Protein AF-A0A699YUV3-F1 (afdb_monomer_lite)

Structure (mmCIF, N/CA/C/O backbone):
data_AF-A0A699YUV3-F1
#
_entry.id   AF-A0A699YUV3-F1
#
loop_
_atom_site.group_PDB
_atom_site.id
_atom_site.type_symbol
_atom_site.label_atom_id
_atom_site.label_alt_id
_atom_site.label_comp_id
_atom_site.label_asym_id
_atom_site.label_entity_id
_atom_site.label_seq_id
_atom_site.pdbx_PDB_ins_code
_atom_site.Cartn_x
_atom_site.Cartn_y
_atom_site.Cartn_z
_atom_site.occupancy
_atom_site.B_iso_or_equiv
_atom_site.auth_seq_id
_atom_site.auth_comp_id
_atom_site.auth_asym_id
_atom_site.auth_atom_id
_atom_site.pdbx_PDB_model_num
ATOM 1 N N . ALA A 1 1 ? 20.843 0.547 6.115 1.00 54.66 1 ALA A N 1
ATOM 2 C CA . ALA A 1 1 ? 20.145 0.120 4.884 1.00 54.66 1 ALA A CA 1
ATOM 3 C C . ALA A 1 1 ? 20.533 1.058 3.746 1.00 54.66 1 ALA A C 1
ATOM 5 O O . ALA A 1 1 ? 20.702 2.244 4.006 1.00 54.66 1 ALA A O 1
ATOM 6 N N . LYS A 1 2 ? 20.728 0.552 2.521 1.00 75.81 2 LYS A N 1
ATOM 7 C CA . LYS A 1 2 ? 20.942 1.410 1.343 1.00 75.81 2 LYS A CA 1
ATOM 8 C C . LYS A 1 2 ? 19.594 2.010 0.933 1.00 75.81 2 LYS A C 1
ATOM 10 O O . LYS A 1 2 ? 18.600 1.292 0.945 1.00 75.81 2 LYS A O 1
ATOM 15 N N . SER A 1 3 ? 19.546 3.305 0.626 1.00 89.94 3 SER A N 1
ATOM 16 C CA . SER A 1 3 ? 18.316 3.938 0.142 1.00 89.94 3 SER A CA 1
ATOM 17 C C . SER A 1 3 ? 18.023 3.520 -1.298 1.00 89.94 3 SER A C 1
ATOM 19 O O . SER A 1 3 ? 18.933 3.156 -2.042 1.00 89.94 3 SER A O 1
ATOM 21 N N . PHE A 1 4 ? 16.762 3.634 -1.704 1.00 90.12 4 PHE A N 1
ATOM 22 C CA . PHE A 1 4 ? 16.339 3.390 -3.082 1.00 90.12 4 PHE A CA 1
ATOM 23 C C . PHE A 1 4 ? 17.152 4.210 -4.101 1.00 90.12 4 PHE A C 1
ATOM 25 O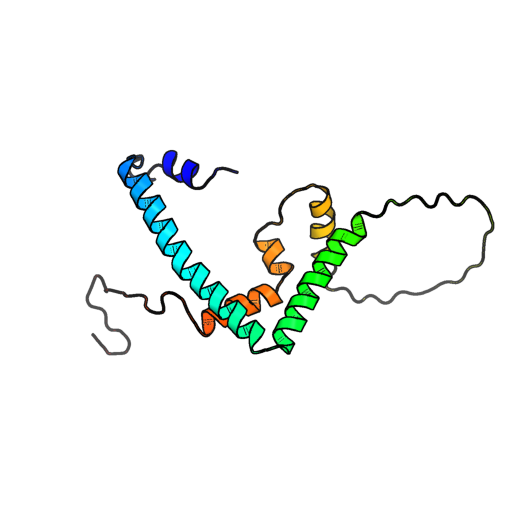 O . PHE A 1 4 ? 17.682 3.669 -5.067 1.00 90.12 4 PHE A O 1
ATOM 32 N N . LEU A 1 5 ? 17.345 5.508 -3.839 1.00 91.31 5 LEU A N 1
ATOM 33 C CA . LEU A 1 5 ? 18.172 6.374 -4.685 1.00 91.31 5 LEU A CA 1
ATOM 34 C C . LEU A 1 5 ? 19.619 5.863 -4.774 1.00 91.31 5 LEU A C 1
ATOM 36 O O . LEU A 1 5 ? 20.198 5.829 -5.855 1.00 91.31 5 LEU A O 1
ATOM 40 N N . ALA A 1 6 ? 20.199 5.437 -3.648 1.00 90.06 6 ALA A N 1
ATOM 41 C CA . ALA A 1 6 ? 21.546 4.880 -3.644 1.00 90.06 6 ALA A CA 1
ATOM 42 C C . ALA A 1 6 ? 21.631 3.592 -4.475 1.00 90.06 6 ALA A C 1
ATOM 44 O O .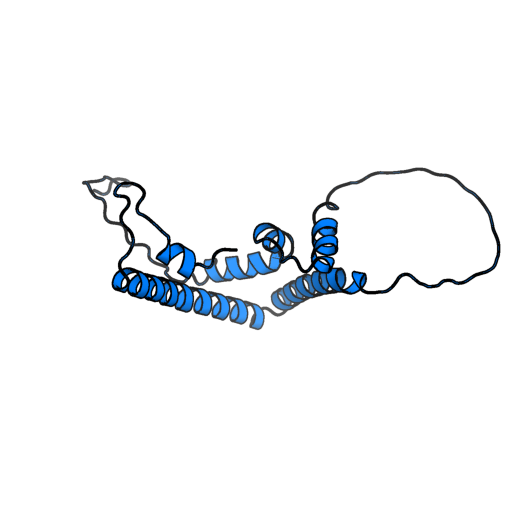 ALA A 1 6 ? 22.649 3.361 -5.119 1.00 90.06 6 ALA A O 1
ATOM 45 N N . GLN A 1 7 ? 20.570 2.778 -4.498 1.00 91.19 7 GLN A N 1
ATOM 46 C CA . GLN A 1 7 ? 20.497 1.590 -5.350 1.00 91.19 7 GLN A CA 1
ATOM 47 C C . GLN A 1 7 ? 20.396 1.948 -6.836 1.00 91.19 7 GLN A C 1
ATOM 49 O O . GLN A 1 7 ? 21.075 1.314 -7.632 1.00 91.19 7 GLN A O 1
ATOM 54 N N . LEU A 1 8 ? 19.634 2.980 -7.213 1.00 91.81 8 LEU A N 1
ATOM 55 C CA . LEU A 1 8 ? 19.590 3.445 -8.606 1.00 91.81 8 LEU A CA 1
ATOM 56 C C . LEU A 1 8 ? 20.932 4.015 -9.082 1.00 91.81 8 LEU A C 1
ATOM 58 O O . LEU A 1 8 ? 21.312 3.802 -10.226 1.00 91.81 8 LEU A O 1
ATOM 62 N N . LEU A 1 9 ? 21.654 4.725 -8.209 1.00 90.62 9 LEU A N 1
ATOM 63 C CA . LEU A 1 9 ? 22.953 5.323 -8.538 1.00 90.62 9 LEU A CA 1
ATOM 64 C C . LEU A 1 9 ? 24.094 4.299 -8.619 1.00 90.62 9 LEU A C 1
ATOM 66 O O . LEU A 1 9 ? 25.073 4.536 -9.316 1.00 90.62 9 LEU A O 1
ATOM 70 N N . GLN A 1 10 ? 24.000 3.199 -7.868 1.00 89.25 10 GLN A N 1
ATOM 71 C CA . GLN A 1 10 ? 25.030 2.150 -7.806 1.00 89.25 10 GLN A CA 1
ATOM 72 C C . GLN A 1 10 ? 24.679 0.919 -8.651 1.00 89.25 10 GLN A C 1
ATOM 74 O O . GLN A 1 10 ? 25.496 0.007 -8.757 1.00 89.25 10 GLN A O 1
ATOM 79 N N . GLY A 1 11 ? 23.456 0.852 -9.181 1.00 87.94 11 GLY A N 1
ATOM 80 C CA . GLY A 1 11 ? 22.961 -0.282 -9.946 1.00 87.94 11 GLY A CA 1
ATOM 81 C C . GLY A 1 11 ? 23.649 -0.381 -11.303 1.00 87.94 11 GLY A C 1
ATOM 82 O O . GLY A 1 11 ? 23.789 0.618 -12.006 1.00 87.94 11 GLY A O 1
ATOM 83 N N . GLN A 1 12 ? 24.052 -1.598 -11.657 1.00 89.12 12 GLN A N 1
ATOM 84 C CA . GLN A 1 12 ? 24.609 -1.937 -12.962 1.00 89.12 12 GLN A CA 1
ATOM 85 C C . GLN A 1 12 ? 23.738 -3.002 -13.618 1.00 89.12 12 GLN A C 1
ATOM 87 O O . GLN A 1 12 ? 23.210 -3.883 -12.931 1.00 89.12 12 GLN A O 1
ATOM 92 N N . ASP A 1 13 ? 23.587 -2.914 -14.936 1.00 90.25 13 ASP A N 1
ATOM 93 C CA . ASP A 1 13 ? 22.959 -3.965 -15.723 1.00 90.25 13 ASP A CA 1
ATOM 94 C C . ASP A 1 13 ? 23.749 -5.275 -15.581 1.00 90.25 13 ASP A C 1
ATOM 96 O O . ASP A 1 13 ? 24.977 -5.288 -15.666 1.00 90.25 13 ASP A O 1
ATOM 100 N N . LEU A 1 14 ? 23.048 -6.388 -15.354 1.00 88.25 14 LEU A N 1
ATOM 101 C CA . LEU A 1 14 ? 23.686 -7.685 -15.097 1.00 88.25 14 LEU A CA 1
ATOM 102 C C . LEU A 1 14 ? 24.329 -8.303 -16.347 1.00 88.25 14 LEU A C 1
ATOM 104 O O . LEU A 1 14 ? 25.174 -9.185 -16.213 1.00 88.25 14 LEU A O 1
ATOM 108 N N . SER A 1 15 ? 23.919 -7.875 -17.540 1.00 90.56 15 SER A N 1
ATOM 109 C CA . SER A 1 15 ? 24.384 -8.426 -18.814 1.00 90.56 15 SER A CA 1
ATOM 110 C C . SER A 1 15 ? 25.457 -7.548 -19.450 1.00 90.56 15 SER A C 1
ATOM 112 O O . SER A 1 15 ? 26.438 -8.072 -19.973 1.00 90.56 15 SER A O 1
ATOM 114 N N . THR A 1 16 ? 25.285 -6.223 -19.411 1.00 92.19 16 THR A N 1
ATOM 115 C CA . THR A 1 16 ? 26.202 -5.269 -20.052 1.00 92.19 16 THR A CA 1
ATOM 116 C C . THR A 1 16 ? 27.176 -4.608 -19.078 1.00 92.19 16 THR A C 1
ATOM 118 O O . THR A 1 16 ? 28.235 -4.150 -19.501 1.00 92.19 16 THR A O 1
ATOM 121 N N . GLY A 1 17 ? 26.864 -4.578 -17.778 1.00 90.38 17 GLY A N 1
ATOM 122 C CA . GLY A 1 17 ? 27.643 -3.859 -16.763 1.00 90.38 17 GLY A CA 1
ATOM 123 C C . GLY A 1 17 ? 27.419 -2.342 -16.759 1.00 90.38 17 GLY A C 1
ATOM 124 O O . GLY A 1 17 ? 28.045 -1.629 -15.971 1.00 90.38 17 GLY A O 1
ATOM 125 N N . ASP A 1 18 ? 26.527 -1.835 -17.614 1.00 92.00 18 ASP A N 1
ATOM 126 C CA . ASP A 1 18 ? 26.285 -0.402 -17.748 1.00 92.00 18 ASP A CA 1
ATOM 127 C C . ASP A 1 18 ? 25.522 0.160 -16.546 1.00 92.00 18 ASP A C 1
ATOM 129 O O . ASP A 1 18 ? 24.638 -0.481 -15.977 1.00 92.00 18 ASP A O 1
ATOM 133 N N . SER A 1 19 ? 25.849 1.395 -16.168 1.00 92.75 19 SER A N 1
ATOM 134 C CA . SER A 1 19 ? 25.118 2.142 -15.137 1.00 92.75 19 SER A CA 1
ATOM 135 C C . SER A 1 19 ? 24.060 3.043 -15.769 1.00 92.75 19 SER A C 1
ATOM 137 O O . SER A 1 19 ? 24.228 3.524 -16.892 1.00 92.75 19 SER A O 1
ATOM 139 N N . LEU A 1 20 ? 22.996 3.345 -15.023 1.00 92.38 20 LEU A N 1
ATOM 140 C CA . LEU A 1 20 ? 22.027 4.354 -15.447 1.00 92.38 20 LEU A CA 1
ATOM 141 C C . LEU A 1 20 ? 22.696 5.731 -15.546 1.00 92.38 20 LEU A C 1
ATOM 143 O O . LEU A 1 20 ? 23.415 6.171 -14.647 1.00 92.38 20 LEU A O 1
ATOM 147 N N . THR A 1 21 ? 22.396 6.457 -16.618 1.00 93.94 21 THR A N 1
ATOM 148 C CA . THR A 1 21 ? 22.741 7.878 -16.724 1.00 93.94 21 THR A CA 1
ATOM 149 C C . THR A 1 21 ? 21.930 8.703 -15.721 1.00 93.94 21 THR A C 1
ATOM 151 O O . THR A 1 21 ? 20.843 8.311 -15.294 1.00 93.94 21 THR A O 1
ATOM 154 N N . GLN A 1 22 ? 22.402 9.906 -15.385 1.00 92.56 22 GLN A N 1
ATOM 155 C CA . GLN A 1 22 ? 21.686 10.801 -14.469 1.00 92.56 22 GLN A CA 1
ATOM 156 C C . GLN A 1 22 ? 20.244 11.093 -14.927 1.00 92.56 22 GLN A C 1
ATOM 158 O O . GLN A 1 22 ? 19.328 11.110 -14.106 1.00 92.56 22 GLN A O 1
ATOM 163 N N . GLN A 1 23 ? 20.028 11.288 -16.233 1.00 94.44 23 GLN A N 1
ATOM 164 C CA . GLN A 1 23 ? 18.691 11.515 -16.791 1.00 94.44 23 GLN A CA 1
ATOM 165 C C . GLN A 1 23 ? 17.783 10.293 -16.619 1.00 94.44 23 GLN A C 1
ATOM 167 O O . GLN A 1 23 ? 16.625 10.453 -16.239 1.00 94.44 23 GLN A O 1
ATOM 172 N N . GLN A 1 24 ? 18.306 9.081 -16.826 1.00 93.88 24 GLN A N 1
ATOM 173 C CA . GLN A 1 24 ? 17.552 7.847 -16.592 1.00 93.88 24 GLN A CA 1
ATOM 174 C C . GLN A 1 24 ? 17.216 7.657 -15.109 1.00 93.88 24 GLN A C 1
ATOM 176 O O . GLN A 1 24 ? 16.092 7.281 -14.794 1.00 93.88 24 GLN A O 1
ATOM 181 N N . VAL A 1 25 ? 18.136 7.977 -14.190 1.00 94.31 25 VAL A N 1
ATOM 182 C CA . VAL A 1 25 ? 17.859 7.934 -12.743 1.00 94.31 25 VAL A CA 1
ATOM 183 C C . VAL A 1 25 ? 16.721 8.889 -12.376 1.00 94.31 25 VAL A C 1
ATOM 185 O O . VAL A 1 25 ? 15.790 8.485 -11.683 1.00 94.31 25 VAL A O 1
ATOM 188 N N . ILE A 1 26 ? 16.755 10.134 -12.863 1.00 93.75 26 ILE A N 1
ATOM 189 C CA . ILE A 1 26 ? 15.693 11.122 -12.610 1.00 93.75 26 ILE A CA 1
ATOM 190 C C . ILE A 1 26 ? 14.352 10.632 -13.166 1.00 93.75 26 ILE A C 1
ATOM 192 O O . ILE A 1 26 ? 13.350 10.653 -12.449 1.00 93.75 26 ILE A O 1
ATOM 196 N N . ALA A 1 27 ? 14.334 10.159 -14.415 1.00 94.50 27 ALA A N 1
ATOM 197 C CA . ALA A 1 27 ? 13.130 9.624 -15.042 1.00 94.50 27 ALA A CA 1
ATOM 198 C C . ALA A 1 27 ? 12.557 8.446 -14.240 1.00 94.50 27 ALA A C 1
ATOM 200 O O . ALA A 1 27 ? 11.357 8.404 -13.972 1.00 94.50 27 ALA A O 1
ATOM 201 N N . GLN A 1 28 ? 13.415 7.532 -13.783 1.00 93.94 28 GLN A N 1
ATOM 202 C CA . GLN A 1 28 ? 12.993 6.368 -13.017 1.00 93.94 28 GLN A CA 1
ATOM 203 C C . GLN A 1 28 ? 12.407 6.756 -11.655 1.00 93.94 28 GLN A C 1
ATOM 205 O O . GLN A 1 28 ? 11.350 6.252 -11.279 1.00 93.94 28 GLN A O 1
ATOM 210 N N . VAL A 1 29 ? 13.045 7.682 -10.931 1.00 93.94 29 VAL A N 1
ATOM 211 C CA . VAL A 1 29 ? 12.513 8.217 -9.665 1.00 93.94 29 VAL A CA 1
ATOM 212 C C . VAL A 1 29 ? 11.130 8.834 -9.876 1.00 93.94 29 VAL A C 1
ATOM 214 O O . VAL A 1 29 ? 10.229 8.601 -9.074 1.00 93.94 29 VAL A O 1
ATOM 217 N N . PHE A 1 30 ? 10.943 9.581 -10.965 1.00 94.56 30 PHE A N 1
ATOM 218 C CA . PHE A 1 30 ? 9.669 10.222 -11.279 1.00 94.56 30 PHE A CA 1
ATOM 219 C C . PHE A 1 30 ? 8.559 9.201 -11.569 1.00 94.56 30 PHE A C 1
ATOM 221 O O . PHE A 1 30 ? 7.457 9.324 -11.035 1.00 94.56 30 PHE A O 1
ATOM 228 N N . ILE A 1 31 ? 8.865 8.155 -12.346 1.00 93.31 31 ILE A N 1
ATOM 229 C CA . ILE A 1 31 ? 7.934 7.053 -12.631 1.00 93.31 31 ILE A CA 1
ATOM 230 C C . ILE A 1 31 ? 7.512 6.356 -11.336 1.00 93.31 31 ILE A C 1
ATOM 232 O O . ILE A 1 31 ? 6.318 6.180 -11.103 1.00 93.31 31 ILE A O 1
ATOM 236 N N . PHE A 1 32 ? 8.465 5.997 -10.471 1.00 93.12 32 PHE A N 1
ATOM 237 C CA . PHE A 1 32 ? 8.149 5.351 -9.195 1.00 93.12 32 PHE A CA 1
ATOM 238 C C . PHE A 1 32 ? 7.322 6.246 -8.273 1.00 93.12 32 PHE A C 1
ATOM 240 O O . PHE A 1 32 ? 6.418 5.750 -7.602 1.00 93.12 32 PHE A O 1
ATOM 247 N N . LEU A 1 33 ? 7.605 7.551 -8.248 1.00 93.44 33 LEU A N 1
ATOM 248 C CA . LEU A 1 33 ? 6.850 8.494 -7.433 1.00 93.44 33 LEU A CA 1
ATOM 249 C C . LEU A 1 33 ? 5.391 8.560 -7.881 1.00 93.44 33 LEU A C 1
ATOM 251 O O . LEU A 1 33 ? 4.509 8.410 -7.047 1.00 93.44 33 LEU A O 1
ATOM 255 N N . ILE A 1 34 ? 5.130 8.748 -9.176 1.00 92.25 34 ILE A N 1
ATOM 256 C CA . ILE A 1 34 ? 3.756 8.841 -9.688 1.00 92.25 34 ILE A CA 1
ATOM 257 C C . ILE A 1 34 ? 3.028 7.506 -9.525 1.00 92.25 34 ILE A C 1
ATOM 259 O O . ILE A 1 34 ? 1.935 7.475 -8.959 1.00 92.25 34 ILE A O 1
ATOM 263 N N . ALA A 1 35 ? 3.655 6.406 -9.953 1.00 91.25 35 ALA A N 1
ATOM 264 C CA . ALA A 1 35 ? 3.060 5.076 -9.878 1.00 91.25 35 ALA A CA 1
ATOM 265 C C . ALA A 1 35 ? 2.739 4.664 -8.432 1.00 91.25 35 ALA A C 1
ATOM 267 O O . ALA A 1 35 ? 1.718 4.023 -8.192 1.00 91.25 35 ALA A O 1
ATOM 268 N N . GLY A 1 36 ? 3.579 5.044 -7.463 1.00 91.88 36 GLY A N 1
ATOM 269 C CA . GLY A 1 36 ? 3.350 4.771 -6.045 1.00 91.88 36 GLY A CA 1
ATOM 270 C C . GLY A 1 36 ? 2.397 5.756 -5.366 1.00 91.88 36 GLY A C 1
ATOM 271 O O . GLY A 1 36 ? 1.643 5.355 -4.482 1.00 91.88 36 GLY A O 1
ATOM 272 N N . TYR A 1 37 ? 2.406 7.031 -5.764 1.00 94.38 37 TYR A N 1
ATOM 273 C CA . TYR A 1 37 ? 1.612 8.080 -5.125 1.00 94.38 37 TYR A CA 1
ATOM 274 C C . TYR A 1 37 ? 0.117 7.891 -5.370 1.00 94.38 37 TYR A C 1
ATOM 276 O O . TYR A 1 37 ? -0.649 7.771 -4.416 1.00 94.38 37 TYR A O 1
ATOM 284 N N . GLU A 1 38 ? -0.298 7.837 -6.636 1.00 92.75 38 GLU A N 1
ATOM 285 C CA . GLU A 1 38 ? -1.719 7.800 -6.990 1.00 92.75 38 GLU A CA 1
ATOM 286 C C . GLU A 1 38 ? -2.385 6.508 -6.497 1.00 92.75 38 GLU A C 1
ATOM 288 O O . GLU A 1 38 ? -3.466 6.540 -5.903 1.00 92.75 38 GLU A O 1
ATOM 293 N N . THR A 1 39 ? -1.707 5.371 -6.668 1.00 95.38 39 THR A N 1
ATOM 294 C CA . THR A 1 39 ? -2.220 4.053 -6.269 1.00 95.38 39 THR A CA 1
ATOM 295 C C . THR A 1 39 ? -2.350 3.920 -4.750 1.00 95.38 39 THR A C 1
ATOM 297 O O . THR A 1 39 ? -3.402 3.507 -4.250 1.00 95.38 39 THR A O 1
ATOM 300 N N . THR A 1 40 ? -1.329 4.338 -3.993 1.00 96.25 40 THR A N 1
ATOM 301 C CA . THR A 1 40 ? -1.349 4.284 -2.522 1.00 96.25 40 THR A CA 1
ATOM 302 C C . THR A 1 40 ? -2.366 5.265 -1.943 1.00 96.25 40 THR A C 1
ATOM 304 O O . THR A 1 40 ? -3.137 4.892 -1.060 1.00 96.25 40 THR A O 1
ATOM 307 N N . ALA A 1 41 ? -2.422 6.502 -2.453 1.00 95.88 41 ALA A N 1
ATOM 308 C CA . ALA A 1 41 ? -3.384 7.505 -1.994 1.00 95.88 41 ALA A CA 1
ATOM 309 C C . ALA A 1 41 ? -4.832 7.052 -2.232 1.00 95.88 41 ALA A C 1
ATOM 311 O O . ALA A 1 41 ? -5.678 7.191 -1.347 1.00 95.88 41 ALA A O 1
ATOM 312 N N . THR A 1 42 ? -5.104 6.451 -3.392 1.00 95.44 42 THR A N 1
ATOM 313 C CA . THR A 1 42 ? -6.422 5.893 -3.721 1.00 95.44 42 THR A CA 1
ATOM 314 C C . THR A 1 42 ? -6.790 4.751 -2.778 1.00 95.44 42 THR A C 1
ATOM 316 O O . THR A 1 42 ? -7.870 4.763 -2.189 1.00 95.44 42 THR A O 1
ATOM 319 N N . THR A 1 43 ? -5.869 3.810 -2.558 1.00 97.25 43 THR A N 1
ATOM 320 C CA . THR A 1 43 ? -6.084 2.677 -1.642 1.00 97.25 43 THR A CA 1
ATOM 321 C C . THR A 1 43 ? -6.410 3.152 -0.229 1.00 97.25 43 THR A C 1
ATOM 323 O O . THR A 1 43 ? -7.397 2.717 0.359 1.00 97.25 43 THR A O 1
ATOM 326 N N . LEU A 1 44 ? -5.619 4.087 0.309 1.00 97.69 44 LEU A N 1
ATOM 327 C CA . LEU A 1 44 ? -5.844 4.637 1.647 1.00 97.69 44 LEU A CA 1
ATOM 328 C C . LEU A 1 44 ? -7.164 5.403 1.739 1.00 97.69 44 LEU A C 1
ATOM 330 O O . LEU A 1 44 ? -7.870 5.282 2.737 1.00 97.69 44 LEU A O 1
ATOM 334 N N . THR A 1 45 ? -7.518 6.154 0.696 1.00 97.88 45 THR A N 1
ATOM 335 C CA . THR A 1 45 ? -8.788 6.886 0.633 1.00 97.88 45 THR A CA 1
ATOM 336 C C . THR A 1 45 ? -9.970 5.932 0.780 1.00 97.88 45 THR A C 1
ATOM 338 O O . THR A 1 45 ? -10.834 6.151 1.630 1.00 97.88 45 THR A O 1
ATOM 341 N N . PHE A 1 46 ? -9.989 4.841 0.011 1.00 98.00 46 PHE A N 1
ATOM 342 C CA . PHE A 1 46 ? -11.070 3.860 0.089 1.00 98.00 46 PHE A CA 1
ATOM 343 C C . PHE A 1 46 ? -11.031 3.025 1.367 1.00 98.00 46 PHE A C 1
ATOM 345 O O . PHE A 1 46 ? -12.089 2.771 1.936 1.00 98.00 46 PHE A O 1
ATOM 352 N N . ALA A 1 47 ? -9.852 2.665 1.876 1.00 98.25 47 ALA A N 1
ATOM 353 C CA . ALA A 1 47 ? -9.732 1.994 3.169 1.00 98.25 47 ALA A CA 1
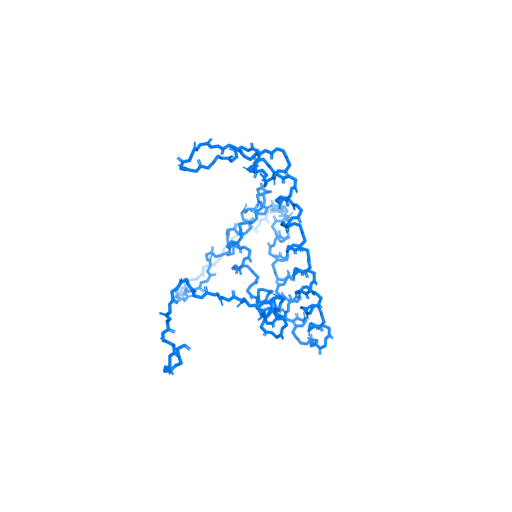ATOM 354 C C . ALA A 1 47 ? -10.351 2.841 4.296 1.00 98.25 47 ALA A C 1
ATOM 356 O O . ALA A 1 47 ? -11.177 2.351 5.064 1.00 98.25 47 ALA A O 1
ATOM 357 N N . LEU A 1 48 ? -10.019 4.134 4.361 1.00 98.19 48 LEU A N 1
ATOM 358 C CA . LEU A 1 48 ? -10.576 5.053 5.357 1.00 98.19 48 LEU A CA 1
ATOM 359 C C . LEU A 1 48 ? -12.076 5.287 5.160 1.00 98.19 48 LEU A C 1
ATOM 361 O O . LEU A 1 48 ? -12.818 5.316 6.140 1.00 98.19 48 LEU A O 1
ATOM 365 N N . TYR A 1 49 ? -12.534 5.415 3.913 1.00 98.19 49 TYR A N 1
ATOM 366 C CA . TYR A 1 49 ? -13.958 5.518 3.601 1.00 98.19 49 TYR A CA 1
ATOM 367 C C . TYR A 1 49 ? -14.734 4.284 4.083 1.00 98.19 49 TYR A C 1
ATOM 369 O O . TYR A 1 49 ? -15.733 4.428 4.787 1.00 98.19 49 TYR A O 1
ATOM 377 N N . LEU A 1 50 ? -14.248 3.078 3.766 1.00 97.88 50 LEU A N 1
ATOM 378 C CA . LEU A 1 50 ? -14.861 1.817 4.185 1.00 97.88 50 LEU A CA 1
ATOM 379 C C . LEU A 1 50 ? -14.921 1.702 5.710 1.00 97.88 50 LEU A C 1
ATOM 381 O O . LEU A 1 50 ? -15.945 1.281 6.240 1.00 97.88 50 LEU A O 1
ATOM 385 N N . LEU A 1 51 ? -13.878 2.124 6.427 1.00 98.38 51 LEU A N 1
ATOM 386 C CA . LEU A 1 51 ? -13.902 2.171 7.890 1.00 98.38 51 LEU A CA 1
ATOM 387 C C . LEU A 1 51 ? -14.931 3.182 8.413 1.00 98.38 51 LEU A C 1
ATOM 389 O O . LEU A 1 51 ? -15.687 2.861 9.325 1.00 98.38 51 LEU A O 1
ATOM 393 N N . ALA A 1 52 ? -15.003 4.377 7.820 1.00 98.19 52 ALA A N 1
ATOM 394 C CA . ALA A 1 52 ? -15.926 5.428 8.248 1.00 98.19 52 ALA A CA 1
ATOM 395 C C . ALA A 1 52 ? -17.402 5.028 8.091 1.00 98.19 52 ALA A C 1
ATOM 397 O O . ALA A 1 52 ? -18.231 5.402 8.920 1.00 98.19 52 ALA A O 1
ATOM 398 N N . VAL A 1 53 ? -17.736 4.253 7.053 1.00 98.06 53 VAL A N 1
ATOM 399 C CA . VAL A 1 53 ? -19.106 3.761 6.823 1.00 98.06 53 VAL A CA 1
ATOM 400 C C . VAL A 1 53 ? -19.400 2.422 7.512 1.00 98.06 53 VAL A C 1
ATOM 402 O O . VAL A 1 53 ? -20.556 2.007 7.543 1.00 98.06 53 VAL A O 1
ATOM 405 N N . ASN A 1 54 ? -18.397 1.767 8.114 1.00 98.25 54 ASN A N 1
ATOM 406 C CA . ASN A 1 54 ? -18.543 0.514 8.864 1.00 98.25 54 ASN A CA 1
ATOM 407 C C . ASN A 1 54 ? -17.966 0.645 10.292 1.00 98.25 54 ASN A C 1
ATOM 409 O O . ASN A 1 54 ? -16.857 0.169 10.561 1.00 98.25 54 ASN A O 1
ATOM 413 N N . PRO A 1 55 ? -18.718 1.226 11.250 1.00 98.06 55 PRO A N 1
ATOM 414 C CA . PRO A 1 55 ? -18.224 1.484 12.607 1.00 98.06 55 PRO A CA 1
ATOM 415 C C . PRO A 1 55 ? -17.748 0.236 13.364 1.00 98.06 55 PRO A C 1
ATOM 417 O O . PRO A 1 55 ? -16.830 0.314 14.178 1.00 98.06 55 PRO A O 1
ATOM 420 N N . GLU A 1 56 ? -18.351 -0.927 13.104 1.00 98.06 56 GLU A N 1
ATOM 421 C CA . GLU A 1 56 ? -17.919 -2.199 13.699 1.00 98.06 56 GLU A CA 1
ATOM 422 C C . GLU A 1 56 ? -16.529 -2.611 13.208 1.00 98.06 56 GLU A C 1
ATOM 424 O O . GLU A 1 56 ? -15.671 -2.987 14.008 1.00 98.06 56 GLU A O 1
ATOM 429 N N . ALA A 1 57 ? -16.277 -2.476 11.903 1.00 97.81 57 ALA A N 1
ATOM 430 C CA . ALA A 1 57 ? -14.971 -2.752 11.321 1.00 97.81 57 ALA A CA 1
ATOM 431 C C . ALA A 1 57 ? -13.920 -1.763 11.839 1.00 97.81 57 ALA A C 1
ATOM 433 O O . ALA A 1 57 ? -12.814 -2.174 12.185 1.00 97.81 57 ALA A O 1
ATOM 434 N N . GLN A 1 58 ? -14.279 -0.482 11.961 1.00 98.31 58 GLN A N 1
ATOM 435 C CA . GLN A 1 58 ? -13.409 0.532 12.550 1.00 98.31 58 GLN A CA 1
ATOM 436 C C . GLN A 1 58 ? -13.043 0.205 14.001 1.00 98.31 58 GLN A C 1
ATOM 438 O O . GLN A 1 58 ? -11.867 0.267 14.354 1.00 98.31 58 GLN A O 1
ATOM 443 N N . ARG A 1 59 ? -14.019 -0.183 14.832 1.00 98.31 59 ARG A N 1
ATOM 444 C CA . ARG A 1 59 ? -13.770 -0.569 16.228 1.00 98.31 59 ARG A CA 1
ATOM 445 C C . ARG A 1 59 ? -12.840 -1.772 16.315 1.00 98.31 59 ARG A C 1
ATOM 447 O O . ARG A 1 59 ? -11.876 -1.736 17.068 1.00 98.31 59 ARG A O 1
ATOM 454 N N . LYS A 1 60 ? -13.083 -2.803 15.506 1.00 97.94 60 LYS A N 1
ATOM 455 C CA . LYS A 1 60 ? -12.237 -4.000 15.468 1.00 97.94 60 LYS A CA 1
ATOM 456 C C . LYS A 1 60 ? -10.788 -3.677 15.083 1.00 97.94 60 LYS A C 1
ATOM 458 O O . LYS A 1 60 ? -9.863 -4.231 15.668 1.00 97.94 60 LYS A O 1
ATOM 463 N N . LEU A 1 61 ? -10.582 -2.755 14.139 1.00 97.62 61 LEU A N 1
ATOM 464 C CA . LEU A 1 61 ? -9.243 -2.280 13.781 1.00 97.62 61 LEU A CA 1
ATOM 465 C C . LEU A 1 61 ? -8.587 -1.494 14.922 1.00 97.62 61 LEU A C 1
ATOM 467 O O . LEU A 1 61 ? -7.414 -1.706 15.215 1.00 97.62 61 LEU A O 1
ATOM 471 N N . GLN A 1 62 ? -9.337 -0.612 15.583 1.00 97.00 62 GLN A N 1
ATOM 472 C CA . GLN A 1 62 ? -8.842 0.128 16.746 1.00 97.00 62 GLN A CA 1
ATOM 473 C C . GLN A 1 62 ? -8.437 -0.816 17.881 1.00 97.00 62 GLN A C 1
ATOM 475 O O . GLN A 1 62 ? -7.366 -0.646 18.448 1.00 97.00 62 GLN A O 1
ATOM 480 N N . GLU A 1 63 ? -9.238 -1.842 18.168 1.00 96.81 63 GLU A N 1
ATOM 481 C CA . GLU A 1 63 ? -8.927 -2.855 19.182 1.00 96.81 63 GLU A CA 1
ATOM 482 C C . GLU A 1 63 ? -7.627 -3.610 18.871 1.00 96.81 63 GLU A C 1
ATOM 484 O O . GLU A 1 63 ? -6.825 -3.839 19.780 1.00 96.81 63 GLU A O 1
ATOM 489 N N . GLU A 1 64 ? -7.382 -3.960 17.602 1.00 95.12 64 GLU A N 1
ATOM 490 C CA . GLU A 1 64 ? -6.117 -4.567 17.173 1.00 95.12 64 GLU A CA 1
ATOM 491 C C . GLU A 1 64 ? -4.934 -3.620 17.423 1.00 95.12 64 GLU A C 1
ATOM 493 O O . GLU A 1 64 ? -3.951 -4.006 18.062 1.00 95.12 64 GLU A O 1
ATOM 498 N N . VAL A 1 65 ? -5.043 -2.367 16.973 1.00 92.94 65 VAL A N 1
ATOM 499 C CA . VAL A 1 65 ? -3.979 -1.363 17.117 1.00 92.94 65 VAL A CA 1
ATOM 500 C C . VAL A 1 65 ? -3.695 -1.053 18.588 1.00 92.94 65 VAL A C 1
ATOM 502 O O . VAL A 1 65 ? -2.537 -1.079 19.010 1.00 92.94 65 VAL A O 1
ATOM 505 N N . ASP A 1 66 ? -4.732 -0.825 19.391 1.00 93.56 66 ASP A N 1
ATOM 506 C CA . ASP A 1 66 ? -4.620 -0.553 20.824 1.00 93.56 66 ASP A CA 1
ATOM 507 C C . ASP A 1 66 ? -4.058 -1.754 21.588 1.00 93.56 66 ASP A C 1
ATOM 509 O O . ASP A 1 66 ? -3.274 -1.586 22.526 1.00 93.56 66 ASP A O 1
ATOM 513 N N . GLY A 1 67 ? -4.441 -2.974 21.198 1.00 90.44 67 GLY A N 1
ATOM 514 C CA . GLY A 1 67 ? -3.906 -4.210 21.761 1.00 90.44 67 GLY A CA 1
ATOM 515 C C . GLY A 1 67 ? -2.392 -4.301 21.582 1.00 90.44 67 GLY A C 1
ATOM 516 O O . GLY A 1 67 ? -1.666 -4.538 22.553 1.00 90.44 67 GLY A O 1
ATOM 517 N N . GLN A 1 68 ? -1.903 -4.024 20.370 1.00 85.44 68 GLN A N 1
ATOM 518 C CA . GLN A 1 68 ? -0.467 -4.011 20.084 1.00 85.44 68 GLN A CA 1
ATOM 519 C C . GLN A 1 68 ? 0.248 -2.831 20.759 1.00 85.44 68 GLN A C 1
ATOM 521 O O . GLN A 1 68 ? 1.318 -3.007 21.341 1.00 85.44 68 GLN A O 1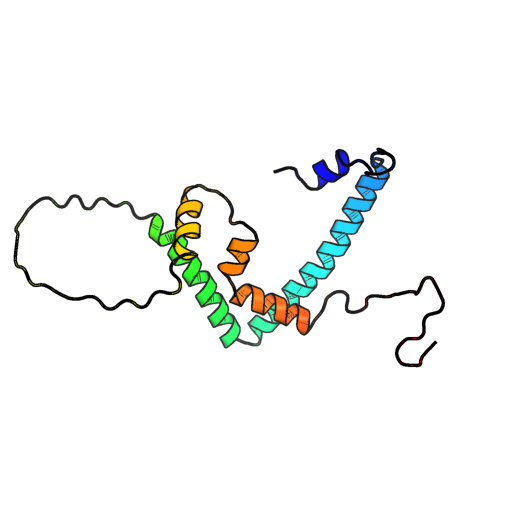
ATOM 526 N N . ALA A 1 69 ? -0.348 -1.635 20.779 1.00 83.25 69 ALA A N 1
ATOM 527 C CA . ALA A 1 69 ? 0.227 -0.467 21.452 1.00 83.25 69 ALA A CA 1
ATOM 528 C C . ALA A 1 69 ? 0.376 -0.670 22.973 1.00 83.25 69 ALA A C 1
ATOM 530 O O . ALA A 1 69 ? 1.381 -0.274 23.574 1.00 83.25 69 ALA A O 1
ATOM 531 N N . LYS A 1 70 ? -0.592 -1.337 23.614 1.00 83.19 70 LYS A N 1
ATOM 532 C CA . LYS A 1 70 ? -0.508 -1.737 25.029 1.00 83.19 70 LYS A CA 1
ATOM 533 C C . LYS A 1 70 ? 0.598 -2.759 25.268 1.00 83.19 70 LYS A C 1
ATOM 535 O O . LYS A 1 70 ? 1.329 -2.632 26.245 1.00 83.19 70 LYS A O 1
ATOM 540 N N . LEU A 1 71 ? 0.763 -3.732 24.373 1.00 75.12 71 LEU A N 1
ATOM 541 C CA . LEU A 1 71 ? 1.843 -4.717 24.466 1.00 75.12 71 LEU A CA 1
ATOM 542 C C . LEU A 1 71 ? 3.230 -4.057 24.399 1.00 75.12 71 LEU A C 1
ATOM 544 O O . LEU A 1 71 ? 4.144 -4.460 25.118 1.00 75.12 71 LEU A O 1
ATOM 548 N N . LEU A 1 72 ? 3.368 -3.023 23.568 1.00 69.81 72 LEU A N 1
ATOM 549 C CA . LEU A 1 72 ? 4.600 -2.248 23.417 1.00 69.81 72 LEU A CA 1
ATOM 550 C C . LEU A 1 72 ? 4.866 -1.338 24.633 1.00 69.81 72 LEU A C 1
ATOM 552 O O . LEU A 1 72 ? 6.008 -1.224 25.072 1.00 69.81 72 LEU A O 1
ATOM 556 N N . SER A 1 73 ? 3.825 -0.729 25.212 1.00 67.38 73 SER A N 1
ATOM 557 C CA . SER A 1 73 ? 3.941 0.211 26.345 1.00 67.38 73 SER A CA 1
ATOM 558 C C . SER A 1 73 ? 4.015 -0.447 27.729 1.00 67.38 73 SER A C 1
ATOM 560 O O . SER A 1 73 ? 4.688 0.079 28.613 1.00 67.38 73 SER A O 1
ATOM 562 N N . ALA A 1 74 ? 3.414 -1.624 27.939 1.00 59.16 74 ALA A N 1
ATOM 563 C CA . ALA A 1 74 ? 3.479 -2.360 29.212 1.00 59.16 74 ALA A CA 1
ATOM 564 C C . ALA A 1 74 ? 4.905 -2.800 29.602 1.00 59.16 74 ALA A C 1
ATOM 566 O O . ALA A 1 74 ? 5.140 -3.252 30.722 1.00 59.16 74 ALA A O 1
ATOM 567 N N . THR A 1 75 ? 5.865 -2.635 28.696 1.00 49.50 75 THR A N 1
ATOM 568 C CA . THR A 1 75 ? 7.251 -3.063 28.871 1.00 49.50 75 THR A CA 1
ATOM 569 C C . THR A 1 75 ? 8.177 -1.920 29.342 1.00 49.50 75 THR A C 1
ATOM 571 O O . THR A 1 75 ? 9.343 -2.156 29.644 1.00 49.50 75 THR A O 1
ATOM 574 N N . SER A 1 76 ? 7.675 -0.683 29.504 1.00 47.03 76 SER A N 1
ATOM 575 C CA . SER A 1 76 ? 8.444 0.462 30.041 1.00 47.03 76 SER A CA 1
ATOM 576 C C . SER A 1 76 ? 8.258 0.731 31.544 1.00 47.03 76 SER A C 1
ATOM 578 O O . SER A 1 76 ? 8.750 1.744 32.040 1.00 47.03 76 SER A O 1
ATOM 580 N N . ALA A 1 77 ? 7.554 -0.127 32.292 1.00 42.38 77 ALA A N 1
ATOM 581 C CA . ALA A 1 77 ? 7.426 0.027 33.743 1.00 42.38 77 ALA A CA 1
ATOM 582 C C . ALA A 1 77 ? 8.656 -0.574 34.459 1.00 42.38 77 ALA A C 1
ATOM 584 O O . ALA A 1 77 ? 8.902 -1.776 34.328 1.00 42.38 77 ALA A O 1
ATOM 585 N N . PRO A 1 78 ? 9.444 0.208 35.224 1.00 40.91 78 PRO A N 1
ATOM 586 C CA . PRO A 1 78 ? 10.584 -0.333 35.946 1.00 40.91 78 PRO A CA 1
ATOM 587 C C . PRO A 1 78 ? 10.109 -1.282 37.051 1.00 40.91 78 PRO A C 1
ATOM 589 O O . PRO A 1 78 ? 9.383 -0.905 37.971 1.00 40.91 78 PRO A O 1
ATOM 592 N N . SER A 1 79 ? 10.576 -2.526 36.967 1.00 44.31 79 SER A N 1
ATOM 593 C CA . SER A 1 79 ? 10.591 -3.484 38.068 1.00 44.31 79 SER A CA 1
ATOM 594 C C . SER A 1 79 ? 11.464 -2.941 39.206 1.00 44.31 79 SER A C 1
ATOM 596 O O . SER A 1 79 ? 12.668 -3.186 39.227 1.00 44.31 79 SER A O 1
ATOM 598 N N . ALA A 1 80 ? 10.875 -2.205 40.150 1.00 37.34 80 ALA A N 1
ATOM 599 C CA . ALA A 1 80 ? 11.505 -1.883 41.432 1.00 37.34 80 ALA A CA 1
ATOM 600 C C . ALA A 1 80 ? 10.472 -1.517 42.515 1.00 37.34 80 ALA A C 1
ATOM 602 O O . ALA A 1 80 ? 10.475 -0.412 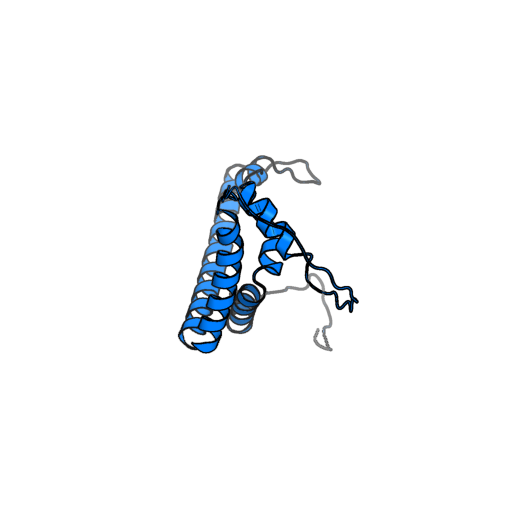43.049 1.00 37.34 80 ALA A O 1
ATOM 603 N N . ALA A 1 81 ? 9.617 -2.467 42.900 1.00 32.84 81 ALA A N 1
ATOM 604 C CA . ALA A 1 81 ? 9.106 -2.500 44.269 1.00 32.84 81 ALA A CA 1
ATOM 605 C C . ALA A 1 81 ? 10.062 -3.369 45.095 1.00 32.84 81 ALA A C 1
ATOM 607 O O . ALA A 1 81 ? 9.855 -4.567 45.276 1.00 32.84 81 ALA A O 1
ATOM 608 N N . HIS A 1 82 ? 11.151 -2.760 45.567 1.00 37.72 82 HIS A N 1
ATOM 609 C CA . HIS A 1 82 ? 11.940 -3.309 46.664 1.00 37.72 82 HIS A CA 1
ATOM 610 C C . HIS A 1 82 ? 11.130 -3.091 47.954 1.00 37.72 82 HIS A C 1
ATOM 612 O O . HIS A 1 82 ? 11.410 -2.191 48.738 1.00 37.72 82 HIS A O 1
ATOM 618 N N . THR A 1 83 ? 10.075 -3.879 48.163 1.00 34.38 83 THR A N 1
ATOM 619 C CA . THR A 1 83 ? 9.434 -3.978 49.478 1.00 34.38 83 THR A CA 1
ATOM 620 C C . THR A 1 83 ? 10.143 -5.092 50.229 1.00 34.38 83 THR A C 1
ATOM 622 O O . THR A 1 83 ? 9.907 -6.278 50.008 1.00 34.38 83 THR A O 1
ATOM 625 N N . LEU A 1 84 ? 11.087 -4.690 51.077 1.00 32.34 84 LEU A N 1
ATOM 626 C CA . LEU A 1 84 ? 11.606 -5.548 52.129 1.00 32.34 84 LEU A CA 1
ATOM 627 C C . LEU A 1 84 ? 10.476 -5.892 53.111 1.00 32.34 84 LEU A C 1
ATOM 629 O O . LEU A 1 84 ? 9.655 -5.037 53.439 1.00 32.34 84 LEU A O 1
ATOM 633 N N . GLN A 1 85 ? 10.570 -7.116 53.633 1.00 26.95 85 GLN A N 1
ATOM 634 C CA . GLN A 1 85 ? 9.992 -7.627 54.880 1.00 26.95 85 GLN A CA 1
ATOM 635 C C . GLN A 1 85 ? 8.686 -8.444 54.794 1.00 26.95 85 GLN A C 1
ATOM 637 O O . GLN A 1 85 ? 7.595 -7.899 54.672 1.00 26.95 85 GLN A O 1
ATOM 642 N N . GLY A 1 86 ? 8.822 -9.754 55.055 1.00 28.31 86 GLY A N 1
ATOM 643 C CA . GLY A 1 86 ? 7.913 -10.467 55.964 1.00 28.31 86 GLY A CA 1
ATOM 644 C C . GLY A 1 86 ? 7.163 -11.687 55.419 1.00 28.31 86 GLY A C 1
ATOM 645 O O . GLY A 1 86 ? 6.144 -11.540 54.765 1.00 28.31 86 GLY A O 1
ATOM 646 N N . ASP A 1 87 ? 7.621 -12.868 55.843 1.00 29.00 87 ASP A N 1
ATOM 647 C CA . ASP A 1 87 ? 6.893 -14.141 56.011 1.00 29.00 87 ASP A CA 1
ATOM 648 C C . ASP A 1 87 ? 6.592 -15.108 54.836 1.00 29.00 87 ASP A C 1
ATOM 650 O O . ASP A 1 87 ? 5.980 -14.809 53.817 1.00 29.00 87 ASP A O 1
ATOM 654 N N . LYS A 1 88 ? 6.999 -16.364 55.078 1.00 27.38 88 LYS A N 1
ATOM 655 C CA . LYS A 1 88 ? 6.673 -17.643 54.404 1.00 27.38 88 LYS A CA 1
ATOM 656 C C . LYS A 1 88 ? 5.837 -18.485 55.403 1.00 27.38 88 LYS A C 1
ATOM 658 O O . LYS A 1 88 ? 5.859 -18.156 56.584 1.00 27.38 88 LYS A O 1
ATOM 663 N N . PRO A 1 89 ? 5.341 -19.704 55.081 1.00 43.38 89 PRO A N 1
ATOM 664 C CA . PRO A 1 89 ? 4.870 -20.297 53.813 1.00 43.38 89 PRO A CA 1
ATOM 665 C C . PRO A 1 89 ? 3.550 -21.113 53.993 1.00 43.38 89 PRO A C 1
ATOM 667 O O . PRO A 1 89 ? 3.139 -21.379 55.118 1.00 43.38 89 PRO A O 1
ATOM 670 N N . LYS A 1 90 ? 2.945 -21.648 52.912 1.00 29.59 90 LYS A N 1
ATOM 671 C CA . LYS A 1 90 ? 2.295 -22.988 52.918 1.00 29.59 90 LYS A CA 1
ATOM 672 C C . LYS A 1 90 ? 2.029 -23.543 51.506 1.00 29.59 90 LYS A C 1
ATOM 674 O O . LYS A 1 90 ? 1.734 -22.805 50.576 1.00 29.59 90 LYS A O 1
ATOM 679 N N . GLN A 1 91 ? 2.215 -24.859 51.392 1.00 29.70 91 GLN A N 1
ATOM 680 C CA . GLN A 1 91 ? 2.245 -25.725 50.201 1.00 29.70 91 GLN A CA 1
ATOM 681 C C . GLN A 1 91 ? 0.842 -26.131 49.699 1.00 29.70 91 GLN A C 1
ATOM 683 O O . GLN A 1 91 ? -0.048 -26.293 50.527 1.00 29.70 91 GLN A O 1
ATOM 688 N N . SER A 1 92 ? 0.682 -26.445 48.401 1.00 30.34 92 SER A N 1
ATOM 689 C CA . SER A 1 92 ? 0.096 -27.724 47.921 1.00 30.34 92 SER A CA 1
ATOM 690 C C . SER A 1 92 ? 0.220 -27.887 46.387 1.00 30.34 92 SER A C 1
ATOM 692 O O . SER A 1 92 ? 0.149 -26.911 45.646 1.00 30.34 92 SER A O 1
ATOM 694 N N . ASN A 1 93 ? 0.461 -29.129 45.944 1.00 28.22 93 ASN A N 1
ATOM 695 C CA . ASN A 1 93 ? 0.729 -29.598 44.568 1.00 28.22 93 ASN A CA 1
ATOM 696 C C . ASN A 1 93 ? -0.591 -29.906 43.811 1.00 28.22 93 ASN A C 1
ATOM 698 O O . ASN A 1 93 ? -1.468 -30.512 44.416 1.00 28.22 93 ASN A O 1
ATOM 702 N N . GLY A 1 94 ? -0.818 -29.476 42.556 1.00 26.08 94 GLY A N 1
ATOM 703 C CA . GLY A 1 94 ? -0.551 -30.188 41.273 1.00 26.08 94 GLY A CA 1
ATOM 704 C C . GLY A 1 94 ? -1.880 -30.558 40.545 1.00 26.08 94 GLY A C 1
ATOM 705 O O . GLY A 1 94 ? -2.917 -30.455 41.196 1.00 26.08 94 GLY A O 1
ATOM 706 N N . PRO A 1 95 ? -1.934 -31.032 39.272 1.00 39.41 95 PRO A N 1
ATOM 707 C CA . PRO A 1 95 ? -0.979 -30.967 38.165 1.00 39.41 95 PRO A CA 1
ATOM 708 C C . PRO A 1 95 ? -1.535 -30.303 36.868 1.00 39.41 95 PRO A C 1
ATOM 710 O O . PRO A 1 95 ? -2.704 -29.965 36.717 1.00 39.41 95 PRO A O 1
ATOM 713 N N . THR A 1 96 ? -0.607 -30.157 35.929 1.00 30.36 96 THR A N 1
ATOM 714 C CA . THR A 1 96 ? -0.608 -29.640 34.554 1.00 30.36 96 THR A CA 1
ATOM 715 C C . THR A 1 96 ? -1.683 -30.188 33.597 1.00 30.36 96 THR A C 1
ATOM 717 O O . THR A 1 96 ? -1.865 -31.399 33.500 1.00 30.36 96 THR A O 1
ATOM 720 N N . ALA A 1 97 ? -2.251 -29.312 32.755 1.00 29.52 97 ALA A N 1
ATOM 721 C CA . ALA A 1 97 ? -2.749 -29.673 31.424 1.00 29.52 97 ALA A CA 1
ATOM 722 C C . ALA A 1 97 ? -2.399 -28.580 30.399 1.00 29.52 97 ALA A C 1
ATOM 724 O O . ALA A 1 97 ? -2.765 -27.412 30.521 1.00 29.52 97 ALA A O 1
ATOM 725 N N . THR A 1 98 ? -1.626 -29.007 29.411 1.00 28.89 98 THR A N 1
ATOM 726 C CA . THR A 1 98 ? -1.072 -28.261 28.287 1.00 28.89 98 THR A CA 1
ATOM 727 C C . THR A 1 98 ? -2.133 -28.049 27.207 1.00 28.89 98 THR A C 1
ATOM 729 O O . THR A 1 98 ? -2.753 -29.008 26.764 1.00 28.89 98 THR A O 1
ATOM 732 N N . SER A 1 99 ? -2.271 -26.822 26.705 1.00 29.69 99 SER A N 1
ATOM 733 C CA . SER A 1 99 ? -2.733 -26.568 25.336 1.00 29.69 99 SER A CA 1
ATOM 734 C C . SER A 1 99 ? -1.931 -25.393 24.792 1.00 29.69 99 SER A C 1
ATOM 736 O O . SER A 1 99 ? -2.183 -24.234 25.117 1.00 29.69 99 SER A O 1
ATOM 738 N N . GLY A 1 100 ? -0.878 -25.720 24.047 1.00 36.09 100 GLY A N 1
ATOM 739 C CA . GLY A 1 100 ? -0.084 -24.754 23.307 1.00 36.09 100 GLY A CA 1
ATOM 740 C C . GLY A 1 100 ? -0.731 -24.473 21.960 1.00 36.09 100 GLY A C 1
ATOM 741 O O . GLY A 1 100 ? -1.151 -25.407 21.301 1.00 36.09 100 GLY A O 1
ATOM 742 N N . GLN A 1 101 ? -0.794 -23.199 21.580 1.00 34.59 101 GLN A N 1
ATOM 743 C CA . GLN A 1 101 ? -0.566 -22.696 20.220 1.00 34.59 101 GLN A CA 1
ATOM 744 C C . GLN A 1 101 ? -0.660 -21.157 20.310 1.00 34.59 101 GLN A C 1
ATOM 746 O O . GLN A 1 101 ? -1.685 -20.643 20.742 1.00 34.59 101 GLN A O 1
ATOM 751 N N . GLY A 1 102 ? 0.404 -20.414 19.967 1.00 33.00 102 GLY A N 1
ATOM 752 C CA . GLY A 1 102 ? 0.324 -18.948 19.773 1.00 33.00 102 GLY A CA 1
ATOM 753 C C . GLY A 1 102 ? 1.304 -18.040 20.539 1.00 33.00 102 GLY A C 1
ATOM 754 O O . GLY A 1 102 ? 1.168 -16.826 20.467 1.00 33.00 102 GLY A O 1
ATOM 755 N N . ARG A 1 103 ? 2.302 -18.565 21.264 1.00 40.19 103 ARG A N 1
ATOM 756 C CA . ARG A 1 103 ? 3.239 -17.749 22.083 1.00 40.19 103 ARG A CA 1
ATOM 757 C C . ARG A 1 103 ? 4.522 -17.271 21.377 1.00 40.19 103 ARG A C 1
ATOM 759 O O . ARG A 1 103 ? 5.372 -16.672 22.025 1.00 40.19 103 ARG A O 1
ATOM 766 N N . GLY A 1 104 ? 4.689 -17.543 20.081 1.00 40.62 104 GLY A N 1
ATOM 767 C CA . GLY A 1 104 ? 5.932 -17.237 19.355 1.00 40.62 104 GLY A CA 1
ATOM 768 C C . GLY A 1 104 ? 6.045 -15.800 18.832 1.00 40.62 104 GLY A C 1
ATOM 769 O O . GLY A 1 104 ? 7.139 -15.249 18.816 1.00 40.62 104 GLY A O 1
ATOM 770 N N . SER A 1 105 ? 4.933 -15.179 18.430 1.00 51.59 105 SER A N 1
ATOM 771 C CA . SER A 1 105 ? 4.935 -13.869 17.758 1.00 51.59 105 SER A CA 1
ATOM 772 C C . SER A 1 105 ? 4.958 -12.674 18.714 1.00 51.59 105 SER A C 1
ATOM 774 O O . SER A 1 105 ? 5.432 -11.602 18.359 1.00 51.59 105 SER A O 1
ATOM 776 N N . THR A 1 106 ? 4.471 -12.836 19.944 1.00 50.41 106 THR A N 1
ATOM 777 C CA . THR A 1 106 ? 4.361 -11.737 20.918 1.00 50.41 106 THR A CA 1
ATOM 778 C C . THR A 1 106 ? 5.684 -11.424 21.617 1.00 50.41 106 THR A C 1
ATOM 780 O O . THR A 1 106 ? 5.949 -10.270 21.950 1.00 50.41 106 THR A O 1
ATOM 783 N N . VAL A 1 107 ? 6.548 -12.429 21.788 1.00 50.97 107 VAL A N 1
ATOM 784 C CA . VAL A 1 107 ? 7.854 -12.288 22.455 1.00 50.97 107 VAL A CA 1
ATOM 785 C C . VAL A 1 107 ? 8.869 -11.543 21.572 1.00 50.97 107 VAL A C 1
ATOM 787 O O . VAL A 1 107 ? 9.706 -10.802 22.090 1.00 50.97 107 VAL A O 1
ATOM 790 N N . SER A 1 108 ? 8.784 -11.677 20.243 1.00 56.78 108 SER A N 1
ATOM 791 C CA . SER A 1 108 ? 9.701 -11.017 19.298 1.00 56.78 108 SER A CA 1
ATOM 792 C C . SER A 1 108 ? 9.457 -9.507 19.171 1.00 56.78 108 SER A C 1
ATOM 794 O O . SER A 1 108 ? 10.419 -8.742 19.071 1.00 56.78 108 SER A O 1
ATOM 796 N N . LEU A 1 109 ? 8.197 -9.064 19.239 1.00 55.31 109 LEU A N 1
ATOM 797 C CA . LEU A 1 109 ? 7.818 -7.647 19.155 1.00 55.31 109 LEU A CA 1
ATOM 798 C C . LEU A 1 109 ? 8.252 -6.856 20.392 1.00 55.31 109 LEU A C 1
ATOM 800 O O . LEU A 1 109 ? 8.816 -5.769 20.270 1.00 55.31 109 LEU A O 1
ATOM 804 N N . GLN A 1 110 ? 8.048 -7.428 21.582 1.00 57.00 110 GLN A N 1
ATOM 805 C CA . GLN A 1 110 ? 8.425 -6.805 22.853 1.00 57.00 110 GLN A CA 1
ATOM 806 C C . GLN A 1 110 ? 9.939 -6.614 22.965 1.00 57.00 110 GLN A C 1
ATOM 808 O O . GLN A 1 110 ? 10.408 -5.513 23.248 1.00 57.00 110 GLN A O 1
ATOM 813 N N . ALA A 1 111 ? 10.720 -7.661 22.679 1.00 56.38 111 ALA A N 1
ATOM 814 C CA . ALA A 1 111 ? 12.178 -7.602 22.758 1.00 56.38 111 ALA A CA 1
ATOM 815 C C . ALA A 1 111 ? 12.780 -6.549 21.807 1.00 56.38 111 ALA A C 1
ATOM 817 O O . ALA A 1 111 ? 13.779 -5.909 22.141 1.00 56.38 111 ALA A O 1
ATOM 818 N N . ARG A 1 112 ? 12.165 -6.330 20.635 1.00 59.25 112 ARG A N 1
ATOM 819 C CA . ARG A 1 112 ? 12.687 -5.393 19.629 1.00 59.25 112 ARG A CA 1
ATOM 820 C C . ARG A 1 112 ? 12.212 -3.957 19.789 1.00 59.25 112 ARG A C 1
ATOM 822 O O . ARG A 1 112 ? 13.002 -3.062 19.485 1.00 59.25 112 ARG A O 1
ATOM 829 N N . ALA A 1 113 ? 11.031 -3.728 20.364 1.00 55.72 113 ALA A N 1
ATOM 830 C CA . ALA A 1 113 ? 10.587 -2.395 20.773 1.00 55.72 113 ALA A CA 1
ATOM 831 C C . ALA A 1 113 ? 11.600 -1.716 21.716 1.00 55.72 113 ALA A C 1
ATOM 833 O O . ALA A 1 113 ? 11.888 -0.531 21.571 1.00 55.72 113 ALA A O 1
ATOM 834 N N . HIS A 1 114 ? 12.233 -2.490 22.607 1.00 53.09 114 HIS A N 1
ATOM 835 C CA . HIS A 1 114 ? 13.318 -2.013 23.475 1.00 53.09 114 HIS A CA 1
ATOM 836 C C . HIS A 1 114 ? 14.642 -1.749 22.764 1.00 53.09 114 HIS A C 1
ATOM 838 O O . HIS A 1 114 ? 15.430 -0.926 23.222 1.00 53.09 114 HIS A O 1
ATOM 844 N N . SER A 1 115 ? 14.900 -2.442 21.657 1.00 57.09 115 SER A N 1
ATOM 845 C CA . SER A 1 115 ? 16.146 -2.305 20.898 1.00 57.09 115 SER A CA 1
ATOM 846 C C . SER A 1 115 ? 16.139 -1.130 19.910 1.00 57.09 115 SER A C 1
ATOM 848 O O . SER A 1 115 ? 17.155 -0.876 19.269 1.00 57.09 115 SER A O 1
ATOM 850 N N . GLY A 1 116 ? 15.003 -0.433 19.747 1.00 57.53 116 GLY A N 1
ATOM 851 C CA . GLY A 1 116 ? 14.832 0.618 18.733 1.00 57.53 116 GLY A CA 1
ATOM 852 C C . GLY A 1 116 ? 14.882 0.099 17.288 1.00 57.53 116 GLY A C 1
ATOM 853 O O . GLY A 1 116 ? 14.944 0.885 16.344 1.00 57.53 116 GLY A O 1
ATOM 854 N N . VAL A 1 117 ? 14.874 -1.223 17.102 1.00 63.81 117 VAL A N 1
ATOM 855 C CA . VAL A 1 117 ? 14.923 -1.873 15.792 1.00 63.81 117 VAL A CA 1
ATOM 856 C C . VAL A 1 117 ? 13.513 -1.918 15.216 1.00 63.81 117 VAL A C 1
ATOM 858 O O . VAL A 1 117 ? 12.617 -2.522 15.807 1.00 63.81 117 VAL A O 1
ATOM 861 N N . ALA A 1 118 ? 13.331 -1.305 14.044 1.00 66.75 118 ALA A N 1
ATOM 862 C CA . ALA A 1 118 ? 12.074 -1.351 13.305 1.00 66.75 118 ALA A CA 1
ATOM 863 C C . ALA A 1 118 ? 11.615 -2.803 13.071 1.00 66.75 118 ALA A C 1
ATOM 865 O O . ALA A 1 118 ? 12.429 -3.713 12.865 1.00 66.75 118 ALA A O 1
ATOM 866 N N . LEU A 1 119 ? 10.302 -3.021 13.112 1.00 70.50 119 LEU A N 1
ATOM 867 C CA . LEU A 1 119 ? 9.706 -4.311 12.770 1.00 70.50 119 LEU A CA 1
ATOM 868 C C . LEU A 1 119 ? 9.997 -4.642 11.304 1.00 70.50 119 LEU A C 1
ATOM 870 O O . LEU A 1 119 ? 9.998 -3.748 10.455 1.00 70.50 119 LEU A O 1
ATOM 874 N N . SER A 1 120 ? 10.264 -5.915 11.006 1.00 80.38 120 SER A N 1
ATOM 875 C CA . SER A 1 120 ? 10.342 -6.349 9.612 1.00 80.38 120 SER A CA 1
ATOM 876 C C . SER A 1 120 ? 8.948 -6.286 8.978 1.00 80.38 120 SER A C 1
ATOM 878 O O . SER A 1 120 ? 7.934 -6.301 9.679 1.00 80.38 120 SER A O 1
ATOM 880 N N . SER A 1 121 ? 8.877 -6.232 7.648 1.00 76.44 121 SER A N 1
ATOM 881 C CA . SER A 1 121 ? 7.593 -6.224 6.935 1.00 76.44 121 SER A CA 1
ATOM 882 C C . SER A 1 121 ? 6.745 -7.459 7.248 1.00 76.44 121 SER A C 1
ATOM 884 O O . SER A 1 121 ? 5.536 -7.343 7.424 1.00 76.44 121 SER A O 1
ATOM 886 N N . GLU A 1 122 ? 7.376 -8.629 7.376 1.00 82.75 122 GLU A N 1
ATOM 887 C CA . GLU A 1 122 ? 6.684 -9.864 7.753 1.00 82.75 122 GLU A CA 1
ATOM 888 C C . GLU A 1 122 ? 6.137 -9.781 9.175 1.00 82.75 122 GLU A C 1
ATOM 890 O O . GLU A 1 122 ? 4.984 -10.125 9.412 1.00 82.75 122 GLU A O 1
ATOM 895 N N . GLU A 1 123 ? 6.926 -9.289 10.126 1.00 80.12 123 GLU A N 1
ATOM 896 C CA . GLU A 1 123 ? 6.478 -9.137 11.511 1.00 80.12 123 GLU A CA 1
ATOM 897 C C . GLU A 1 123 ? 5.327 -8.145 11.616 1.00 80.12 123 GLU A C 1
ATOM 899 O O . GLU A 1 123 ? 4.373 -8.404 12.345 1.00 80.12 123 GLU A O 1
ATOM 904 N N . LEU A 1 124 ? 5.375 -7.047 10.861 1.00 81.62 124 LEU A N 1
ATOM 905 C CA . LEU A 1 124 ? 4.291 -6.074 10.814 1.00 81.62 124 LEU A CA 1
ATOM 906 C C . LEU A 1 124 ? 2.994 -6.722 10.307 1.00 81.62 124 LEU A C 1
ATOM 908 O O . LEU A 1 124 ? 1.964 -6.601 10.964 1.00 81.62 124 LEU A O 1
ATOM 912 N N . ALA A 1 125 ? 3.057 -7.478 9.209 1.00 84.19 125 ALA A N 1
ATOM 913 C CA . ALA A 1 125 ? 1.893 -8.182 8.669 1.00 84.19 125 ALA A CA 1
ATOM 914 C C . ALA A 1 125 ? 1.324 -9.223 9.652 1.00 84.19 125 ALA A C 1
ATOM 916 O O . ALA A 1 125 ? 0.112 -9.318 9.828 1.00 84.19 125 ALA A O 1
ATOM 917 N N . HIS A 1 126 ? 2.187 -9.965 10.355 1.00 87.88 126 HIS A N 1
ATOM 918 C CA . HIS A 1 126 ? 1.754 -10.931 11.372 1.00 87.88 126 HIS A CA 1
ATOM 919 C C . HIS A 1 126 ? 1.182 -10.270 12.635 1.00 87.88 126 HIS A C 1
ATOM 921 O O . HIS A 1 126 ? 0.393 -10.891 13.346 1.00 87.88 126 HIS A O 1
ATOM 927 N N . SER A 1 127 ? 1.595 -9.038 12.940 1.00 87.75 127 SER A N 1
ATOM 928 C CA . SER A 1 127 ? 1.160 -8.307 14.139 1.00 87.75 127 SER A CA 1
ATOM 929 C C . SER A 1 127 ? -0.179 -7.600 13.951 1.00 87.75 127 SER A C 1
ATOM 931 O O . SER A 1 127 ? -0.901 -7.407 14.929 1.00 87.75 127 SER A O 1
ATOM 933 N N . PHE A 1 128 ? -0.502 -7.225 12.710 1.00 93.44 128 PHE A N 1
ATOM 934 C CA . PHE A 1 128 ? -1.705 -6.473 12.349 1.00 93.44 128 PHE A CA 1
ATOM 935 C C . PHE A 1 128 ? -2.500 -7.159 11.219 1.00 93.44 128 PHE A C 1
ATOM 937 O O . PHE A 1 128 ? -2.702 -6.570 10.152 1.00 93.44 128 PHE A O 1
ATOM 944 N N . PRO A 1 129 ? -2.933 -8.421 11.405 1.00 94.44 129 PRO A N 1
ATOM 945 C CA . PRO A 1 129 ? -3.627 -9.174 10.363 1.00 94.44 129 PRO A CA 1
ATOM 946 C C . PRO A 1 129 ? -4.947 -8.527 9.924 1.00 94.44 129 PRO A C 1
ATOM 948 O O . PRO A 1 129 ? -5.315 -8.623 8.754 1.00 94.44 129 PRO A O 1
ATOM 951 N N . TYR A 1 130 ? -5.672 -7.861 10.825 1.00 97.06 130 TYR A N 1
ATOM 952 C CA . TYR A 1 130 ? -6.919 -7.192 10.477 1.00 97.06 130 TYR A CA 1
ATOM 953 C C . TYR A 1 130 ? -6.675 -5.876 9.733 1.00 97.06 130 TYR A C 1
ATOM 955 O O . TYR A 1 130 ? -7.388 -5.591 8.773 1.00 97.06 130 TYR A O 1
ATOM 963 N N . ALA A 1 131 ? -5.640 -5.112 10.089 1.00 96.00 131 ALA A N 1
ATOM 964 C CA . ALA A 1 131 ? -5.208 -3.962 9.294 1.00 96.00 131 ALA A CA 1
ATOM 965 C C . ALA A 1 131 ? -4.855 -4.364 7.853 1.00 96.00 131 ALA A C 1
ATOM 967 O O . ALA A 1 131 ? -5.298 -3.703 6.913 1.00 96.00 131 ALA A O 1
ATOM 968 N N . CYS A 1 132 ? -4.125 -5.471 7.667 1.00 95.81 132 CYS A N 1
ATOM 969 C CA . CYS A 1 132 ? -3.868 -6.033 6.338 1.00 95.81 132 CYS A CA 1
ATOM 970 C C . CYS A 1 13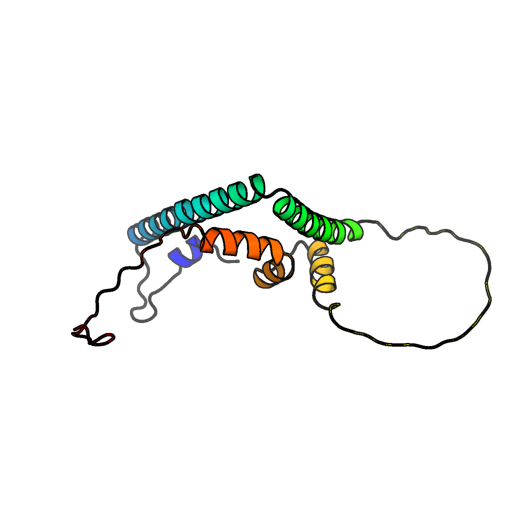2 ? -5.173 -6.391 5.618 1.00 95.81 132 CYS A C 1
ATOM 972 O O . CYS A 1 132 ? -5.370 -5.964 4.486 1.00 95.81 132 CYS A O 1
ATOM 974 N N . ALA A 1 133 ? -6.105 -7.068 6.295 1.00 97.44 133 ALA A N 1
ATOM 975 C CA . ALA A 1 133 ? -7.396 -7.424 5.708 1.00 97.44 133 ALA A CA 1
ATOM 976 C C . ALA A 1 133 ? -8.221 -6.200 5.265 1.00 97.44 133 ALA A C 1
ATOM 978 O O . ALA A 1 133 ? -8.915 -6.263 4.255 1.00 97.44 133 ALA A O 1
ATOM 979 N N . VAL A 1 134 ? -8.143 -5.075 5.985 1.00 97.88 134 VAL A N 1
ATOM 980 C CA . VAL A 1 134 ? -8.800 -3.818 5.581 1.00 97.88 134 VAL A CA 1
ATOM 981 C C . VAL A 1 134 ? -8.189 -3.263 4.294 1.00 97.88 134 VAL A C 1
ATOM 983 O O . VAL A 1 134 ? -8.925 -2.822 3.410 1.00 97.88 134 VAL A O 1
ATOM 986 N N . VAL A 1 135 ? -6.859 -3.286 4.173 1.00 97.00 135 VAL A N 1
ATOM 987 C CA . VAL A 1 135 ? -6.165 -2.857 2.948 1.00 97.00 135 VAL A CA 1
ATOM 988 C C . VAL A 1 135 ? -6.511 -3.785 1.785 1.00 97.00 135 VAL A C 1
ATOM 990 O O . VAL A 1 135 ? -6.853 -3.300 0.708 1.00 97.00 135 VAL A O 1
ATOM 993 N N . ASP A 1 136 ? -6.494 -5.097 2.010 1.00 96.69 136 ASP A N 1
ATOM 994 C CA . ASP A 1 136 ? -6.846 -6.094 0.999 1.00 96.69 136 ASP A CA 1
ATOM 995 C C . ASP A 1 136 ? -8.292 -5.925 0.527 1.00 96.69 136 ASP A C 1
ATOM 997 O O . ASP A 1 136 ? -8.562 -5.967 -0.671 1.00 96.69 136 ASP A O 1
ATOM 1001 N N . GLU A 1 137 ? -9.226 -5.666 1.442 1.00 97.75 137 GLU A N 1
ATOM 1002 C CA . GLU A 1 137 ? -10.628 -5.431 1.097 1.00 97.75 137 GLU A CA 1
ATOM 1003 C C . GLU A 1 137 ? -10.812 -4.129 0.305 1.00 97.75 137 GLU A C 1
ATOM 1005 O O . GLU A 1 137 ? -11.583 -4.092 -0.659 1.00 97.75 137 GLU A O 1
ATOM 1010 N N . ALA A 1 138 ? -10.062 -3.076 0.646 1.00 97.25 138 ALA A N 1
ATOM 1011 C CA . ALA A 1 138 ? -10.046 -1.841 -0.130 1.00 97.25 138 ALA A CA 1
ATOM 1012 C C . ALA A 1 138 ? -9.512 -2.077 -1.551 1.00 97.25 138 ALA A C 1
ATOM 1014 O O . ALA A 1 138 ? -10.133 -1.627 -2.511 1.00 97.25 138 ALA A O 1
ATOM 1015 N N . LEU A 1 139 ? -8.419 -2.831 -1.702 1.00 96.31 139 LEU A N 1
ATOM 1016 C CA . LEU A 1 139 ? -7.860 -3.204 -3.005 1.00 96.31 139 LEU A CA 1
ATOM 1017 C C . LEU A 1 139 ? -8.793 -4.127 -3.800 1.00 96.31 139 LEU A C 1
ATOM 1019 O O . LEU A 1 139 ? -8.854 -4.031 -5.023 1.00 96.31 139 LEU A O 1
ATOM 1023 N N . ARG A 1 140 ? -9.539 -5.007 -3.125 1.00 96.44 140 ARG A N 1
ATOM 1024 C CA . ARG A 1 140 ? -10.507 -5.914 -3.753 1.00 96.44 140 ARG A CA 1
ATOM 1025 C C . ARG A 1 140 ? -11.710 -5.160 -4.317 1.00 96.44 140 ARG A C 1
ATOM 1027 O O . ARG A 1 140 ? -12.164 -5.476 -5.414 1.00 96.44 140 ARG A O 1
ATOM 1034 N N . LEU A 1 141 ? -12.252 -4.206 -3.557 1.00 95.88 141 LEU A N 1
ATOM 1035 C CA . LEU A 1 141 ? -13.423 -3.419 -3.955 1.00 95.88 141 LEU A CA 1
ATOM 1036 C C . LEU A 1 141 ? -13.068 -2.262 -4.895 1.00 95.88 141 LEU A C 1
ATOM 1038 O O . LEU A 1 141 ? -13.840 -1.951 -5.801 1.00 95.88 141 LEU A O 1
ATOM 1042 N N . TYR A 1 142 ? -11.907 -1.641 -4.690 1.00 95.25 142 TYR A N 1
ATOM 1043 C CA . TYR A 1 142 ? -11.450 -0.451 -5.404 1.00 95.25 142 TYR A CA 1
ATOM 1044 C C . TYR A 1 142 ? -9.985 -0.604 -5.846 1.00 95.25 142 TYR A C 1
ATOM 1046 O O . TYR A 1 142 ? -9.112 0.110 -5.345 1.00 95.25 142 TYR A O 1
ATOM 1054 N N . PRO A 1 143 ? -9.684 -1.522 -6.784 1.00 94.31 143 PRO A N 1
ATOM 1055 C CA . PRO A 1 143 ? -8.317 -1.759 -7.232 1.00 94.31 143 PRO A CA 1
ATOM 1056 C C . PRO A 1 143 ? -7.758 -0.525 -7.963 1.00 94.31 143 PRO A C 1
ATOM 1058 O O . PRO A 1 143 ? -8.278 -0.154 -9.025 1.00 94.31 143 PRO A O 1
ATOM 1061 N N . PRO A 1 144 ? -6.684 0.113 -7.459 1.00 87.81 144 PRO A N 1
ATOM 1062 C CA . PRO A 1 144 ? -6.005 1.158 -8.206 1.00 87.81 144 PRO A CA 1
ATOM 1063 C C . PRO A 1 144 ? -5.279 0.522 -9.399 1.00 87.81 144 PRO A C 1
ATOM 1065 O O . PRO A 1 144 ? -4.478 -0.395 -9.237 1.00 87.81 144 PRO A O 1
ATOM 1068 N N . GLY A 1 145 ? -5.573 0.987 -10.614 1.00 84.44 145 GLY A N 1
ATOM 1069 C CA . GLY A 1 145 ? -5.045 0.362 -11.831 1.00 84.44 145 GLY A CA 1
ATOM 1070 C C . GLY A 1 145 ? -5.759 -0.945 -12.188 1.00 84.44 145 GLY A C 1
ATOM 1071 O O . GLY A 1 145 ? -5.118 -1.966 -12.416 1.00 84.44 145 GLY A O 1
ATOM 1072 N N . ALA A 1 146 ? -7.092 -0.905 -12.275 1.00 74.44 146 ALA A N 1
ATOM 1073 C CA . ALA A 1 146 ? -7.947 -2.060 -12.578 1.00 74.44 146 ALA A CA 1
ATOM 1074 C C . ALA A 1 146 ? -7.625 -2.790 -13.901 1.00 74.44 146 ALA A C 1
ATOM 1076 O O . ALA A 1 146 ? -8.074 -3.915 -14.107 1.00 74.44 146 ALA A O 1
ATOM 1077 N N . ASN A 1 147 ? -6.855 -2.167 -14.798 1.00 81.62 147 ASN A N 1
ATOM 1078 C CA . ASN A 1 147 ? -6.550 -2.705 -16.116 1.00 81.62 147 ASN A CA 1
ATOM 1079 C C . ASN A 1 147 ? -5.058 -2.995 -16.259 1.00 81.62 147 ASN A C 1
ATOM 1081 O O . ASN A 1 147 ? -4.220 -2.102 -16.148 1.00 81.62 147 ASN A O 1
ATOM 1085 N N . ALA A 1 148 ? -4.743 -4.238 -16.609 1.00 86.06 148 ALA A N 1
ATOM 1086 C CA . ALA A 1 148 ? -3.418 -4.645 -17.038 1.00 86.06 148 ALA A CA 1
ATOM 1087 C C . ALA A 1 148 ? -3.505 -5.097 -18.500 1.00 86.06 148 ALA A C 1
ATOM 1089 O O . ALA A 1 148 ? -4.064 -6.148 -18.802 1.00 86.06 148 ALA A O 1
ATOM 1090 N N . ILE A 1 149 ? -2.968 -4.291 -19.416 1.00 89.50 149 ILE A N 1
ATOM 1091 C CA . ILE A 1 149 ? -2.983 -4.615 -20.846 1.00 89.50 149 ILE A CA 1
ATOM 1092 C C . ILE A 1 149 ? -1.891 -5.652 -21.127 1.00 89.50 149 ILE A C 1
ATOM 1094 O O . ILE A 1 149 ? -0.794 -5.606 -20.558 1.00 89.50 149 ILE A O 1
ATOM 1098 N N . ARG A 1 150 ? -2.206 -6.621 -21.984 1.00 90.69 150 ARG A N 1
ATOM 1099 C CA . ARG A 1 150 ? -1.272 -7.625 -22.494 1.00 90.69 150 ARG A CA 1
ATOM 1100 C C . ARG A 1 150 ? -1.384 -7.642 -24.012 1.00 90.69 150 ARG A C 1
ATOM 1102 O O . ARG A 1 150 ? -2.486 -7.549 -24.539 1.00 90.69 150 ARG A O 1
ATOM 1109 N N . SER A 1 151 ? -0.246 -7.757 -24.686 1.00 91.50 151 SER A N 1
ATOM 1110 C CA . SER A 1 151 ? -0.173 -7.992 -26.127 1.00 91.50 151 SER A CA 1
ATOM 1111 C C . SER A 1 151 ? 0.642 -9.263 -26.336 1.00 91.50 151 SER A C 1
ATOM 1113 O O . SER A 1 151 ? 1.766 -9.317 -25.825 1.00 91.50 151 SER A O 1
ATOM 1115 N N . PRO A 1 152 ? 0.102 -10.291 -27.010 1.00 91.56 152 PRO A N 1
ATOM 1116 C CA . PRO A 1 152 ? 0.852 -11.509 -27.251 1.00 91.56 152 PRO A CA 1
ATOM 1117 C C . PRO A 1 152 ? 1.961 -11.224 -28.285 1.00 91.56 152 PRO A C 1
ATOM 1119 O O . PRO A 1 152 ? 1.728 -10.476 -29.237 1.00 91.56 152 PRO A O 1
ATOM 1122 N N . PRO A 1 153 ? 3.185 -11.745 -28.082 1.00 91.94 153 PRO A N 1
ATOM 1123 C CA . PRO A 1 153 ? 4.292 -11.544 -29.021 1.00 91.94 153 PRO A CA 1
ATOM 1124 C C . PRO A 1 153 ? 4.133 -12.370 -30.306 1.00 91.94 153 PRO A C 1
ATOM 1126 O O . PRO A 1 153 ? 4.752 -12.058 -31.318 1.00 91.94 153 PRO A O 1
ATOM 1129 N N . GLU A 1 154 ? 3.302 -13.409 -30.258 1.00 93.88 154 GLU A N 1
ATOM 1130 C CA . GLU A 1 154 ? 2.993 -14.329 -31.350 1.00 93.88 154 GLU A CA 1
ATOM 1131 C C . GLU A 1 154 ? 1.475 -14.561 -31.392 1.00 93.88 154 GLU A C 1
ATOM 1133 O O . GLU A 1 154 ? 0.761 -14.176 -30.465 1.00 93.88 154 GLU A O 1
ATOM 1138 N N . GLU A 1 155 ? 0.961 -15.172 -32.457 1.00 90.31 155 GLU A N 1
ATOM 1139 C CA . GLU A 1 155 ? -0.459 -15.529 -32.549 1.00 90.31 155 GLU A CA 1
ATOM 1140 C C . GLU A 1 155 ? -0.776 -16.645 -31.538 1.00 90.31 155 GLU A C 1
ATOM 1142 O O . GLU A 1 155 ? -0.110 -17.683 -31.521 1.00 90.31 155 GLU A O 1
ATOM 1147 N N . VAL A 1 156 ? -1.763 -16.430 -30.663 1.00 93.38 156 VAL A N 1
ATOM 1148 C CA . VAL A 1 156 ? -2.083 -17.352 -29.564 1.00 93.38 156 VAL A CA 1
ATOM 1149 C C . VAL A 1 156 ? -3.579 -17.604 -29.523 1.00 93.38 156 VAL A C 1
ATOM 1151 O O . VAL A 1 156 ? -4.367 -16.674 -29.421 1.00 93.38 156 VAL A O 1
ATOM 1154 N N . GLU A 1 157 ? -3.960 -18.880 -29.504 1.00 93.69 157 GLU A N 1
ATOM 1155 C CA . GLU A 1 157 ? -5.340 -19.271 -29.249 1.00 93.69 157 GLU A CA 1
ATOM 1156 C C . GLU A 1 157 ? -5.607 -19.350 -27.737 1.00 93.69 157 GLU A C 1
ATOM 1158 O O . GLU A 1 157 ? -4.998 -20.147 -27.019 1.00 93.69 157 GLU A O 1
ATOM 1163 N N . VAL A 1 158 ? -6.542 -18.540 -27.242 1.00 92.44 158 VAL A N 1
ATOM 1164 C CA . VAL A 1 158 ? -6.996 -18.536 -25.848 1.00 92.44 158 VAL A CA 1
ATOM 1165 C C . VAL A 1 158 ? -8.472 -18.903 -25.810 1.00 92.44 158 VAL A C 1
ATOM 1167 O O . VAL A 1 158 ? -9.321 -18.155 -26.282 1.00 92.44 158 VAL A O 1
ATOM 1170 N N . ALA A 1 159 ? -8.793 -20.058 -25.223 1.00 91.62 159 ALA A N 1
ATOM 1171 C CA . ALA A 1 159 ? -10.172 -20.541 -25.074 1.00 91.62 159 ALA A CA 1
ATOM 1172 C C . ALA A 1 159 ? -10.979 -20.570 -26.396 1.00 91.62 159 ALA A C 1
ATOM 1174 O O . ALA A 1 159 ? -12.176 -20.286 -26.398 1.00 91.62 159 ALA A O 1
ATOM 1175 N N . GLY A 1 160 ? -10.326 -20.908 -27.515 1.00 92.12 160 GLY A N 1
ATOM 1176 C CA . GLY A 1 160 ? -10.945 -20.961 -28.846 1.00 92.12 160 GLY A CA 1
ATOM 1177 C C . GLY A 1 160 ? -10.980 -19.626 -29.598 1.00 92.12 160 GLY A C 1
ATOM 1178 O O . GLY A 1 160 ? -11.458 -19.584 -30.731 1.00 92.12 160 GLY A O 1
ATOM 1179 N N . TYR A 1 161 ? -10.478 -18.544 -28.997 1.00 87.06 161 TYR A N 1
ATOM 1180 C CA . TYR A 1 161 ? -10.288 -17.250 -29.649 1.00 87.06 161 TYR A CA 1
ATOM 1181 C C . TYR A 1 161 ? -8.841 -17.129 -30.109 1.00 87.06 161 TYR A C 1
ATOM 1183 O O . TYR A 1 161 ? -7.940 -17.339 -29.303 1.00 87.06 161 TYR A O 1
ATOM 1191 N N . LYS A 1 162 ? -8.637 -16.808 -31.385 1.00 83.56 162 LYS A N 1
ATOM 1192 C CA . LYS A 1 162 ? -7.319 -16.498 -31.951 1.00 83.56 162 LYS A CA 1
ATOM 1193 C C . LYS A 1 162 ? -7.050 -15.002 -31.901 1.00 83.56 162 LYS A C 1
ATOM 1195 O O . LYS A 1 162 ? -8.028 -14.246 -32.109 1.00 83.56 162 LYS A O 1
#

pLDDT: mean 77.58, std 23.76, range [26.08, 98.38]

Secondary structure (DSSP, 8-state):
---HHHHHHH-B-TTT-PBPPHHHHHHHHHHHHHHHHHHHHHHHHHHHHHHHH-HHHHHHHHHHHHHHHHHHHTT-S--------------------------HHHHHHHHHHTTTPPPPHHHHHHH-HHHHHHHHHHHHHS-TT-------SS---BTTB-

Foldseek 3Di:
DQDPLNCLQPDADPPPRDHDDPVRSVVVVVVCCVVCPVQVVQLVVLLVVVCVVPVVLVVVQVCLVVVLVCLQPVLPDDPDPPDDDDDDDDDDDDDDDDDDDDPPLSVVSNVVSVVVDDDDPVSVCVSRVSVVVSSVVSCVVPPDCPDDDDDDPDDDQDPNRD

Radius of gyration: 26.18 Å; chains: 1; bounding box: 47×42×89 Å

InterPro domains:
  IPR001128 Cytochrome P450 [PF00067] (3-66)
  IPR001128 Cytochrome P450 [PR00385] (35-52)
  IPR001128 Cytochrome P450 [PR00385] (133-144)
  IPR002401 Cytochrome P450, E-class, group I [PR00463] (24-41)
  IPR002401 Cytochrome P450, E-class, group I [PR00463] (44-70)
  IPR036396 Cytochrome P450 superfamily [G3DSA:1.10.630.10] (1-89)
  IPR036396 Cytochrome P450 superfamily [G3DSA:1.10.630.10] (108-162)
  IPR036396 Cytochrome P450 superfamily [SSF48264] (3-161)

Sequence (162 aa):
AKSFLAQLLQGQDLSTGDSLTQQQVIAQVFIFLIAGYETTATTLTFALYLLAVNPEAQRKLQEEVDGQAKLLSATSAPSAAHTLQGDKPKQSNGPTATSGQGRGSTVSLQARAHSGVALSSEELAHSFPYACAVVDEALRLYPPGANAIRSPPEEVEVAGYK

Organism: Haematococcus lacustris (NCBI:txid44745)